Protein AF-A0A3X9FWQ2-F1 (afdb_monomer_lite)

Radius of gyration: 12.23 Å; chains: 1; bounding box: 28×26×31 Å

Foldseek 3Di:
DFDDPVQLPDLLSQLLVLLQLLLCQQPVVSDLCSLCVLLVHHSVVSVVLSRDAPDLSSLVSSCVSRVPSPDDSCCRRPVVVFDADPPGRHGPD

Sequence (93 aa):
MRFPDWALNDDRMRVKFLMMQAALEVDPNARMAELAKAAKISYPTLLWAVQNNVTSSVAEKVCKAVPHCGIRPHWLTNPSWIKTDSETGEILE

pLDDT: mean 93.2, std 5.0, range [61.53, 97.88]

Secondary structure (DSSP, 8-state):
-B--GGGTT-HHHHHHHHHHHHHHHH-TT--HHHHHHHTT--HHHHHHHHHSPPPHHHHHHHHHH-TTS---HHHHH-GGG--B-TTT-BB--

Structure (mmCIF, N/CA/C/O backbone):
data_AF-A0A3X9FWQ2-F1
#
_entry.id   AF-A0A3X9FWQ2-F1
#
loop_
_atom_site.group_PDB
_atom_site.id
_atom_site.type_symbol
_atom_site.label_atom_id
_atom_site.label_alt_id
_atom_site.label_comp_id
_atom_site.label_asym_id
_atom_site.label_entity_id
_atom_site.label_seq_id
_atom_site.pdbx_PDB_ins_code
_atom_site.Cartn_x
_atom_site.Cartn_y
_atom_site.Cartn_z
_atom_site.occupancy
_atom_site.B_iso_or_equiv
_atom_site.auth_seq_id
_atom_site.auth_comp_id
_atom_site.auth_asym_id
_atom_site.auth_atom_id
_atom_site.pdbx_PDB_model_num
ATOM 1 N N . MET A 1 1 ? -13.132 -1.121 3.168 1.00 87.12 1 MET A N 1
ATOM 2 C CA . MET A 1 1 ? -11.795 -1.696 3.473 1.00 87.12 1 MET A CA 1
ATOM 3 C C . MET A 1 1 ? -11.538 -1.480 4.958 1.00 87.12 1 MET A C 1
ATOM 5 O O . MET A 1 1 ? -11.967 -0.455 5.471 1.00 87.12 1 MET A O 1
ATOM 9 N N . ARG A 1 2 ? -10.893 -2.427 5.646 1.00 90.44 2 ARG A N 1
ATOM 10 C CA . ARG A 1 2 ? -10.643 -2.373 7.096 1.00 90.44 2 ARG A CA 1
ATOM 11 C C . ARG A 1 2 ? -9.149 -2.508 7.366 1.00 90.44 2 ARG A C 1
ATOM 13 O O . ARG A 1 2 ? -8.525 -3.419 6.821 1.00 90.44 2 ARG A O 1
ATOM 20 N N . PHE A 1 3 ? -8.596 -1.635 8.202 1.00 93.00 3 PHE A N 1
ATOM 21 C CA . PHE A 1 3 ? -7.237 -1.810 8.699 1.00 93.00 3 PHE A CA 1
ATOM 22 C C . PHE A 1 3 ? -7.202 -2.892 9.786 1.00 93.00 3 PHE A C 1
ATOM 24 O O . PHE A 1 3 ? -8.087 -2.935 10.642 1.00 93.00 3 PHE A O 1
ATOM 31 N N . PRO A 1 4 ? -6.187 -3.768 9.776 1.00 91.94 4 PRO A N 1
ATOM 32 C CA . PRO A 1 4 ? -5.930 -4.670 10.889 1.00 91.94 4 PRO A CA 1
ATOM 33 C C . PRO A 1 4 ? -5.379 -3.899 12.095 1.00 91.94 4 PRO A C 1
ATOM 35 O O . PRO A 1 4 ? -4.771 -2.841 11.932 1.00 91.94 4 PRO A O 1
ATOM 38 N N . ASP A 1 5 ? -5.508 -4.475 13.290 1.00 90.31 5 ASP A N 1
ATOM 39 C CA . ASP A 1 5 ? -5.160 -3.820 14.561 1.00 90.31 5 ASP A CA 1
ATOM 40 C C . ASP A 1 5 ? -3.727 -3.268 14.590 1.00 90.31 5 ASP A C 1
ATOM 42 O O . ASP A 1 5 ? -3.474 -2.172 15.087 1.00 90.31 5 ASP A O 1
ATOM 46 N N . TRP A 1 6 ? -2.783 -3.990 13.977 1.00 91.62 6 TRP A N 1
ATOM 47 C CA . TRP A 1 6 ? -1.377 -3.585 13.900 1.00 91.62 6 TRP A CA 1
ATOM 48 C C . TRP A 1 6 ? -1.126 -2.355 13.012 1.00 91.62 6 TRP A C 1
ATOM 50 O O . TRP A 1 6 ? -0.064 -1.747 13.112 1.00 91.62 6 TRP A O 1
ATOM 60 N N . ALA A 1 7 ? -2.070 -1.988 12.142 1.00 92.06 7 ALA A N 1
ATOM 61 C CA . ALA A 1 7 ? -1.965 -0.840 11.246 1.00 92.06 7 ALA A CA 1
ATOM 62 C C . ALA A 1 7 ? -2.746 0.387 11.727 1.00 92.06 7 ALA A C 1
ATOM 64 O O . ALA A 1 7 ? -2.529 1.476 11.205 1.00 92.06 7 ALA A O 1
ATOM 65 N N . LEU A 1 8 ? -3.640 0.250 12.711 1.00 88.12 8 LEU A N 1
ATOM 66 C CA . LEU A 1 8 ? -4.553 1.334 13.088 1.00 88.12 8 LEU A CA 1
ATOM 67 C C . LEU A 1 8 ? -3.833 2.582 13.598 1.00 88.12 8 LEU A C 1
ATOM 69 O O . LEU A 1 8 ? -4.238 3.690 13.258 1.00 88.12 8 LEU A O 1
ATOM 73 N N . ASN A 1 9 ? -2.748 2.411 14.351 1.00 86.69 9 ASN A N 1
ATOM 74 C CA . ASN A 1 9 ? -2.089 3.506 15.070 1.00 86.69 9 ASN A CA 1
ATOM 75 C C . ASN A 1 9 ? -0.730 3.917 14.481 1.00 86.69 9 ASN A C 1
ATOM 77 O O . ASN A 1 9 ? -0.029 4.725 15.085 1.00 86.69 9 ASN A O 1
ATOM 81 N N . ASP A 1 10 ? -0.337 3.366 13.328 1.00 91.00 10 ASP A N 1
ATOM 82 C CA . ASP A 1 10 ? 0.950 3.664 12.694 1.00 91.00 10 ASP A CA 1
ATOM 83 C C . ASP A 1 10 ? 0.768 3.920 11.193 1.00 91.00 10 ASP A C 1
ATOM 85 O O . ASP A 1 10 ? 0.450 3.021 10.414 1.00 91.00 10 ASP A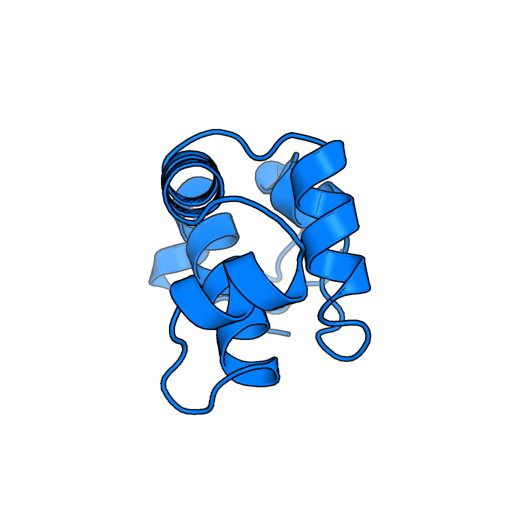 O 1
ATOM 89 N N . ASP A 1 11 ? 1.020 5.162 10.785 1.00 92.12 11 ASP A N 1
ATOM 90 C CA . ASP A 1 11 ? 0.965 5.636 9.402 1.00 92.12 11 ASP A CA 1
ATOM 91 C C . ASP A 1 11 ? 1.791 4.777 8.435 1.00 92.12 11 ASP A C 1
ATOM 93 O O . ASP A 1 11 ? 1.346 4.478 7.323 1.00 92.12 11 ASP A O 1
ATOM 97 N N . ARG A 1 12 ? 2.972 4.313 8.857 1.00 92.25 12 ARG A N 1
ATOM 98 C CA . ARG A 1 12 ? 3.816 3.437 8.031 1.00 92.25 12 ARG A CA 1
ATOM 99 C C . ARG A 1 12 ? 3.162 2.078 7.848 1.00 92.25 12 ARG A C 1
ATOM 101 O O . ARG A 1 12 ? 3.217 1.498 6.763 1.00 92.25 12 ARG A O 1
ATOM 108 N N . MET A 1 13 ? 2.514 1.574 8.893 1.00 94.25 13 MET A N 1
ATOM 109 C CA . MET A 1 13 ? 1.790 0.309 8.834 1.00 94.25 13 MET A CA 1
ATOM 110 C C . MET A 1 13 ? 0.520 0.416 7.986 1.00 94.25 13 MET A C 1
ATOM 112 O O . MET A 1 13 ? 0.232 -0.516 7.233 1.00 94.25 13 MET A O 1
ATOM 116 N N . ARG A 1 14 ? -0.178 1.561 8.005 1.00 94.12 14 ARG A N 1
ATOM 117 C CA . ARG A 1 14 ? -1.287 1.850 7.079 1.00 94.12 14 ARG A CA 1
ATOM 118 C C . ARG A 1 14 ? -0.819 1.789 5.629 1.00 94.12 14 ARG A C 1
ATOM 120 O O . ARG A 1 14 ? -1.394 1.048 4.835 1.00 94.12 14 ARG A O 1
ATOM 127 N N . VAL A 1 15 ? 0.264 2.493 5.289 1.00 95.50 15 VAL A N 1
ATOM 128 C CA . VAL A 1 15 ? 0.839 2.471 3.930 1.00 95.50 15 VAL A CA 1
ATOM 129 C C . VAL A 1 15 ? 1.245 1.057 3.532 1.00 95.50 15 VAL A C 1
ATOM 131 O O . VAL A 1 15 ? 0.906 0.608 2.438 1.00 95.50 15 VAL A O 1
ATOM 134 N N . LYS A 1 16 ? 1.925 0.325 4.420 1.00 95.19 16 LYS A N 1
ATOM 135 C CA . LYS A 1 16 ? 2.326 -1.061 4.166 1.00 95.19 16 LYS A CA 1
ATOM 136 C C . LYS A 1 16 ? 1.122 -1.956 3.884 1.00 95.19 16 LYS A C 1
ATOM 138 O O . LYS A 1 16 ? 1.153 -2.713 2.918 1.00 95.19 16 LYS A O 1
ATOM 143 N N . PHE A 1 17 ? 0.062 -1.850 4.682 1.00 95.19 17 PHE A N 1
ATOM 144 C CA . PHE A 1 17 ? -1.172 -2.599 4.466 1.00 95.19 17 PHE A CA 1
ATOM 145 C C . PHE A 1 17 ? -1.807 -2.270 3.112 1.00 95.19 17 PHE A C 1
ATOM 147 O O . PHE A 1 17 ? -2.092 -3.182 2.340 1.00 95.19 17 PHE A O 1
ATOM 154 N N . LEU A 1 18 ? -1.974 -0.984 2.790 1.00 95.62 18 LEU A N 1
ATOM 155 C CA . LEU A 1 18 ? -2.552 -0.550 1.515 1.00 95.62 18 LEU A CA 1
ATOM 156 C C . LEU A 1 18 ? -1.725 -1.059 0.326 1.00 95.62 18 LEU A C 1
ATOM 158 O O . LEU A 1 18 ? -2.271 -1.596 -0.631 1.00 95.62 18 LEU A O 1
ATOM 162 N N . MET A 1 19 ? -0.399 -0.969 0.406 1.00 96.25 19 MET A N 1
ATOM 163 C CA . MET A 1 19 ? 0.499 -1.479 -0.631 1.00 96.25 19 MET A CA 1
ATOM 164 C C . MET A 1 19 ? 0.422 -3.005 -0.781 1.00 96.25 19 MET A C 1
ATOM 166 O O . MET A 1 19 ? 0.500 -3.509 -1.898 1.00 96.25 19 MET A O 1
ATOM 170 N N . MET A 1 20 ? 0.215 -3.746 0.312 1.00 95.31 20 MET A N 1
ATOM 171 C CA . MET A 1 20 ? -0.032 -5.191 0.258 1.00 95.31 20 MET A CA 1
ATOM 172 C C . MET A 1 20 ? -1.380 -5.523 -0.391 1.00 95.31 20 MET A C 1
ATOM 174 O O . MET A 1 20 ? -1.438 -6.449 -1.194 1.00 95.31 20 MET A O 1
ATOM 178 N N . GLN A 1 21 ? -2.441 -4.764 -0.095 1.00 95.75 21 GLN A N 1
ATOM 179 C CA . GLN A 1 21 ? -3.744 -4.928 -0.756 1.00 95.75 21 GLN A CA 1
ATOM 180 C C . GLN A 1 21 ? -3.645 -4.640 -2.259 1.00 95.75 21 GLN A C 1
ATOM 182 O O . GLN A 1 21 ? -4.130 -5.427 -3.068 1.00 95.75 21 GLN A O 1
ATOM 187 N N . ALA A 1 22 ? -2.927 -3.581 -2.643 1.00 96.62 22 ALA A N 1
ATOM 188 C CA . ALA A 1 22 ? -2.624 -3.301 -4.044 1.00 96.62 22 ALA A CA 1
ATOM 189 C C . ALA A 1 22 ? -1.843 -4.456 -4.692 1.00 96.62 22 ALA A C 1
ATOM 191 O O . ALA A 1 22 ? -2.155 -4.883 -5.798 1.00 96.62 22 ALA A O 1
ATOM 192 N N . ALA A 1 23 ? -0.835 -5.003 -4.009 1.00 96.94 23 ALA A N 1
ATOM 193 C CA . ALA A 1 23 ? -0.057 -6.110 -4.551 1.00 96.94 23 ALA A CA 1
ATOM 194 C C . ALA A 1 23 ? -0.899 -7.380 -4.740 1.00 96.94 23 ALA A C 1
ATOM 196 O O . ALA A 1 23 ? -0.703 -8.070 -5.735 1.00 96.94 23 ALA A O 1
ATOM 197 N N . LEU A 1 24 ? -1.845 -7.658 -3.835 1.00 96.44 24 LEU A N 1
ATOM 198 C CA . LEU A 1 24 ? -2.769 -8.794 -3.935 1.00 96.44 24 LEU A CA 1
ATOM 199 C C . LEU A 1 24 ? -3.706 -8.714 -5.145 1.00 96.44 24 LEU A C 1
ATOM 201 O O . LEU A 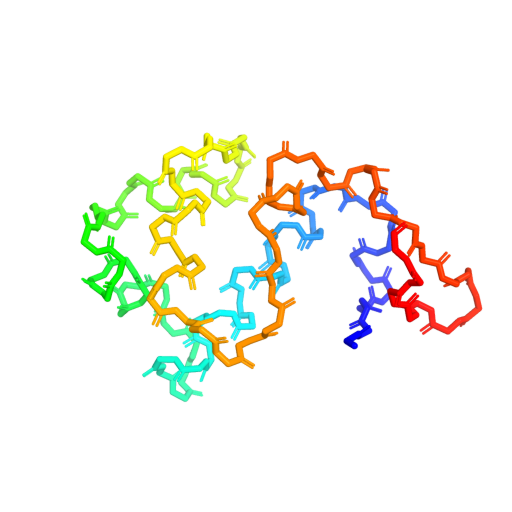1 24 ? -4.084 -9.752 -5.682 1.00 96.44 24 LEU A O 1
ATOM 205 N N . GLU A 1 25 ? -4.064 -7.508 -5.592 1.00 95.31 25 GLU A N 1
ATOM 206 C CA . GLU A 1 25 ? -4.867 -7.324 -6.808 1.00 95.31 25 GLU A CA 1
ATOM 207 C C . GLU A 1 25 ? -4.099 -7.709 -8.079 1.00 95.31 25 GLU A C 1
ATOM 209 O O . GLU A 1 25 ? -4.698 -8.160 -9.053 1.00 95.31 25 GLU A O 1
ATOM 214 N N . VAL A 1 26 ? -2.771 -7.558 -8.068 1.00 96.12 26 VAL A N 1
ATOM 215 C CA . VAL A 1 26 ? -1.909 -7.865 -9.220 1.00 96.12 26 VAL A CA 1
ATOM 216 C C . VAL A 1 26 ? -1.389 -9.302 -9.180 1.00 96.12 26 VAL A C 1
ATOM 218 O O . VAL A 1 26 ? -1.316 -9.962 -10.215 1.00 96.12 26 VAL A O 1
ATOM 221 N N . ASP A 1 27 ? -0.997 -9.786 -8.002 1.00 95.00 27 ASP A N 1
ATOM 222 C CA . ASP A 1 27 ? -0.398 -11.102 -7.799 1.00 95.00 27 ASP A CA 1
ATOM 223 C C . ASP A 1 27 ? -0.974 -11.764 -6.534 1.00 95.00 27 ASP A C 1
ATOM 225 O O . ASP A 1 27 ? -0.895 -11.187 -5.447 1.00 95.00 27 ASP A O 1
ATOM 229 N N . PRO A 1 28 ? -1.472 -13.012 -6.615 1.00 93.62 28 PRO A N 1
ATOM 230 C CA . PRO A 1 28 ? -2.092 -13.694 -5.476 1.00 93.62 28 PRO A CA 1
ATOM 231 C C . PRO A 1 28 ? -1.130 -13.958 -4.307 1.00 93.62 28 PRO A C 1
ATOM 233 O O . PRO A 1 28 ? -1.581 -14.261 -3.206 1.00 93.62 28 PRO A O 1
ATOM 236 N N . ASN A 1 29 ? 0.188 -13.843 -4.513 1.00 94.38 29 ASN A N 1
ATOM 237 C CA . ASN A 1 29 ? 1.188 -13.964 -3.450 1.00 94.38 29 ASN A CA 1
ATOM 238 C C . ASN A 1 29 ? 1.604 -12.602 -2.867 1.00 94.38 29 ASN A C 1
ATOM 240 O O . ASN A 1 29 ? 2.580 -12.541 -2.117 1.00 94.38 29 ASN A O 1
ATOM 244 N N . ALA A 1 30 ? 0.910 -11.515 -3.223 1.00 92.31 30 ALA A N 1
ATOM 245 C CA . ALA A 1 30 ? 1.212 -10.147 -2.806 1.00 92.31 30 ALA A CA 1
ATOM 246 C C . ALA A 1 30 ? 2.653 -9.706 -3.129 1.00 92.31 30 ALA A C 1
ATOM 248 O O . ALA A 1 30 ? 3.285 -8.972 -2.359 1.00 92.31 30 ALA A O 1
ATOM 249 N N . ARG A 1 31 ? 3.221 -10.160 -4.255 1.00 94.75 31 ARG A N 1
ATOM 250 C CA . ARG A 1 31 ? 4.597 -9.802 -4.623 1.00 94.75 31 ARG A CA 1
ATOM 251 C C . ARG A 1 31 ? 4.687 -8.335 -5.030 1.00 94.75 31 ARG A C 1
ATOM 253 O O . ARG A 1 31 ? 4.290 -7.937 -6.122 1.00 94.75 31 ARG A O 1
ATOM 260 N N . MET A 1 32 ? 5.358 -7.546 -4.196 1.00 95.81 32 MET A N 1
ATOM 261 C CA . MET A 1 32 ? 5.635 -6.126 -4.454 1.00 95.81 32 MET A CA 1
ATOM 262 C C . MET A 1 32 ? 6.399 -5.870 -5.764 1.00 95.81 32 MET A C 1
ATOM 264 O O . MET A 1 32 ? 6.261 -4.804 -6.358 1.00 95.81 32 MET A O 1
ATOM 268 N N . ALA A 1 33 ? 7.186 -6.838 -6.244 1.00 96.88 33 ALA A N 1
ATOM 269 C CA . ALA A 1 33 ? 7.857 -6.742 -7.540 1.00 96.88 33 ALA A CA 1
ATOM 270 C C . ALA A 1 33 ? 6.864 -6.677 -8.716 1.00 96.88 33 ALA A C 1
ATOM 272 O O . ALA A 1 33 ? 7.068 -5.889 -9.641 1.00 96.88 33 ALA A O 1
ATOM 273 N N . GLU A 1 34 ? 5.768 -7.440 -8.657 1.00 97.62 34 GLU A N 1
ATOM 274 C CA . GLU A 1 34 ? 4.730 -7.419 -9.693 1.00 97.62 34 GLU A CA 1
ATOM 275 C C . GLU A 1 34 ? 3.922 -6.121 -9.633 1.00 97.62 34 GLU A C 1
ATOM 277 O O . GLU A 1 34 ? 3.673 -5.508 -10.671 1.00 97.62 34 GLU A O 1
ATOM 282 N N . LEU A 1 35 ? 3.626 -5.616 -8.428 1.00 97.56 35 LEU A N 1
ATOM 283 C CA . LEU A 1 35 ? 3.020 -4.291 -8.268 1.00 97.56 35 LEU A CA 1
ATOM 284 C C . LEU A 1 35 ? 3.912 -3.183 -8.851 1.00 97.56 35 LEU A C 1
ATOM 286 O O . LEU A 1 35 ? 3.426 -2.312 -9.571 1.00 97.56 35 LEU A O 1
ATOM 290 N N . ALA A 1 36 ? 5.223 -3.220 -8.587 1.00 97.56 36 ALA A N 1
ATOM 291 C CA . ALA A 1 36 ? 6.170 -2.243 -9.129 1.00 97.56 36 ALA A CA 1
ATOM 292 C C . ALA A 1 36 ? 6.172 -2.258 -10.664 1.00 97.56 36 ALA A C 1
ATOM 294 O O . ALA A 1 36 ? 6.107 -1.205 -11.306 1.00 97.56 36 ALA A O 1
ATOM 295 N N . LYS A 1 37 ? 6.176 -3.459 -11.251 1.00 97.81 37 LYS A N 1
ATOM 296 C CA . LYS A 1 37 ? 6.098 -3.667 -12.698 1.00 97.81 37 LYS A CA 1
ATOM 297 C C . LYS A 1 37 ? 4.788 -3.128 -13.279 1.00 97.81 37 LYS A C 1
ATOM 299 O O . LYS A 1 37 ? 4.837 -2.381 -14.256 1.00 97.81 37 LYS A O 1
ATOM 304 N N . ALA A 1 38 ? 3.646 -3.437 -12.663 1.00 97.12 38 ALA A N 1
ATOM 305 C CA . ALA A 1 38 ? 2.334 -2.943 -13.084 1.00 97.12 38 ALA A CA 1
ATOM 306 C C . ALA A 1 38 ? 2.243 -1.407 -13.009 1.00 97.12 38 ALA A C 1
ATOM 308 O O . ALA A 1 38 ? 1.785 -0.758 -13.950 1.00 97.12 38 ALA A O 1
ATOM 309 N N . ALA A 1 39 ? 2.784 -0.811 -11.944 1.00 97.25 39 ALA A N 1
ATOM 310 C CA . ALA A 1 39 ? 2.850 0.637 -11.746 1.00 97.25 39 ALA A CA 1
ATOM 311 C C . ALA A 1 39 ? 3.913 1.343 -12.612 1.00 97.25 39 ALA A C 1
ATOM 313 O O . ALA A 1 39 ? 3.989 2.576 -12.611 1.00 97.25 39 ALA A O 1
ATOM 314 N N . LYS A 1 40 ? 4.740 0.598 -13.363 1.00 97.50 40 LYS A N 1
ATOM 315 C CA . LYS A 1 40 ? 5.879 1.125 -14.139 1.00 97.50 40 LYS A CA 1
ATOM 316 C C . LYS A 1 40 ? 6.837 1.948 -13.260 1.00 97.50 40 LYS A C 1
ATOM 318 O O . LYS A 1 40 ? 7.225 3.072 -13.598 1.00 97.50 40 LYS A O 1
ATOM 323 N N . ILE A 1 41 ? 7.190 1.390 -12.104 1.00 96.81 41 ILE A N 1
ATOM 324 C CA . ILE A 1 41 ? 8.146 1.940 -11.137 1.00 96.81 41 ILE A CA 1
ATOM 325 C C . ILE A 1 41 ? 9.229 0.888 -10.881 1.00 96.81 41 ILE A C 1
ATOM 327 O O . ILE A 1 41 ? 8.972 -0.312 -10.954 1.00 96.81 41 ILE A O 1
ATOM 331 N N . SER A 1 42 ? 10.455 1.316 -10.575 1.00 97.44 42 SER A N 1
ATOM 332 C CA . SER A 1 42 ? 11.489 0.371 -10.150 1.00 97.44 42 SER A CA 1
ATOM 333 C C . SER A 1 42 ? 11.110 -0.280 -8.812 1.00 97.44 42 SER A C 1
ATOM 335 O O . SER A 1 42 ? 10.575 0.382 -7.918 1.00 97.44 42 SER A O 1
ATOM 337 N N . TYR A 1 43 ? 11.415 -1.568 -8.649 1.00 96.56 43 TYR A N 1
ATOM 338 C CA . TYR A 1 43 ? 11.170 -2.268 -7.387 1.00 96.56 43 TYR A CA 1
ATOM 339 C C . TYR A 1 43 ? 11.855 -1.593 -6.180 1.00 96.56 43 TYR A C 1
ATOM 341 O O . TYR A 1 43 ? 11.169 -1.379 -5.180 1.00 96.56 43 TYR A O 1
ATOM 349 N N . PRO A 1 44 ? 13.132 -1.154 -6.255 1.00 97.19 44 PRO A N 1
ATOM 350 C CA . PRO A 1 44 ? 13.760 -0.406 -5.165 1.00 97.19 44 PRO A CA 1
ATOM 351 C C . PRO A 1 44 ? 13.016 0.880 -4.794 1.00 97.19 44 PRO A C 1
ATOM 353 O O . PRO A 1 44 ? 12.873 1.182 -3.613 1.00 97.19 44 PRO A O 1
ATOM 356 N N . THR A 1 45 ? 12.499 1.623 -5.778 1.00 95.69 45 THR A N 1
ATOM 357 C CA . THR A 1 45 ? 11.711 2.838 -5.517 1.00 95.69 45 THR A CA 1
ATOM 358 C C . THR A 1 45 ? 10.404 2.514 -4.797 1.00 95.69 45 THR A C 1
ATOM 360 O O . THR A 1 45 ? 10.051 3.214 -3.851 1.00 95.69 45 THR A O 1
ATOM 363 N N . LEU A 1 46 ? 9.694 1.458 -5.209 1.00 96.06 46 LEU A N 1
ATOM 364 C CA . LEU A 1 46 ? 8.462 1.044 -4.534 1.00 96.06 46 LEU A CA 1
ATOM 365 C C . LEU A 1 46 ? 8.750 0.569 -3.102 1.00 96.06 46 LEU A C 1
ATOM 367 O O . LEU A 1 46 ? 8.061 0.980 -2.173 1.00 96.06 46 LEU A O 1
ATOM 371 N N . LEU A 1 47 ? 9.793 -0.246 -2.912 1.00 95.38 47 LEU A N 1
ATOM 372 C CA . LEU A 1 47 ? 10.199 -0.737 -1.594 1.00 95.38 47 LEU A CA 1
ATOM 373 C C . LEU A 1 47 ? 10.591 0.414 -0.660 1.00 95.38 47 LEU A C 1
ATOM 375 O O . LEU A 1 47 ? 10.172 0.437 0.495 1.00 95.38 47 LEU A O 1
ATOM 379 N N . TRP A 1 48 ? 11.342 1.392 -1.171 1.00 95.06 48 TRP A N 1
ATOM 380 C CA . TRP A 1 48 ? 11.687 2.594 -0.420 1.00 95.06 48 TRP A CA 1
ATOM 381 C C . TRP A 1 48 ? 10.438 3.385 -0.021 1.00 95.06 48 TRP A C 1
ATOM 383 O O . TRP A 1 48 ? 10.320 3.778 1.137 1.00 95.06 48 TRP A O 1
ATOM 393 N N . ALA A 1 49 ? 9.484 3.568 -0.941 1.00 94.12 49 ALA A N 1
ATOM 394 C CA . ALA A 1 49 ? 8.250 4.308 -0.680 1.00 94.12 49 ALA A CA 1
ATOM 395 C C . ALA A 1 49 ? 7.387 3.648 0.409 1.00 94.12 49 ALA A C 1
ATOM 397 O O . ALA A 1 49 ? 6.827 4.346 1.244 1.00 94.12 49 ALA A O 1
ATOM 398 N N . VAL A 1 50 ? 7.329 2.313 0.442 1.00 92.75 50 VAL A N 1
ATOM 399 C CA . VAL A 1 50 ? 6.597 1.543 1.469 1.00 92.75 50 VAL A CA 1
ATOM 400 C C . VAL A 1 50 ? 7.193 1.733 2.866 1.00 92.75 50 VAL A C 1
ATOM 402 O O . VAL A 1 50 ? 6.473 1.676 3.858 1.00 92.75 50 VAL A O 1
ATOM 405 N N . G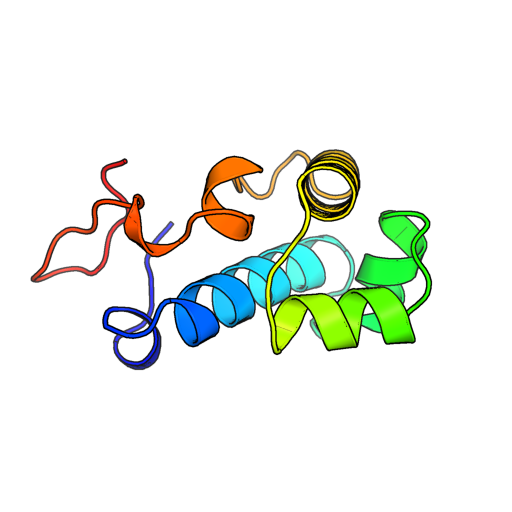LN A 1 51 ? 8.509 1.921 2.956 1.00 90.44 51 GLN A N 1
ATOM 406 C CA . GLN A 1 51 ? 9.225 2.071 4.227 1.00 90.44 51 GLN A CA 1
ATOM 407 C C . GLN A 1 51 ? 9.326 3.528 4.702 1.00 90.44 51 GLN A C 1
ATOM 409 O O . GLN A 1 51 ? 9.650 3.771 5.864 1.00 90.44 51 GLN A O 1
ATOM 414 N N . ASN A 1 52 ? 9.090 4.485 3.803 1.00 92.06 52 ASN A N 1
ATOM 415 C CA . ASN A 1 52 ? 9.287 5.914 4.029 1.00 92.06 52 ASN A CA 1
ATOM 416 C C . ASN A 1 52 ? 8.018 6.679 3.622 1.00 92.06 52 ASN A C 1
ATOM 418 O O . ASN A 1 52 ? 6.915 6.292 3.996 1.00 92.06 52 ASN A O 1
ATOM 422 N N . ASN A 1 53 ? 8.176 7.767 2.866 1.00 90.88 53 ASN A N 1
ATOM 423 C CA . ASN A 1 53 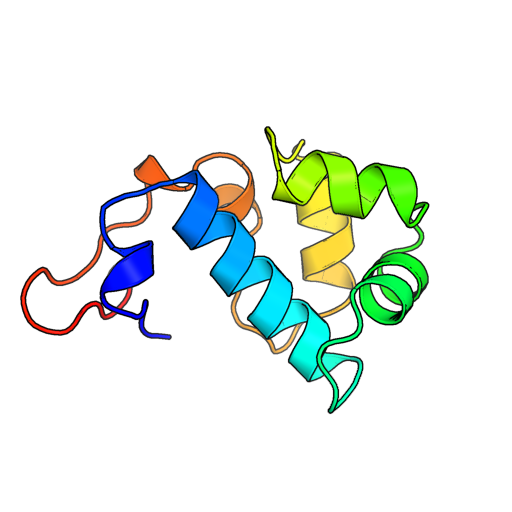? 7.069 8.571 2.370 1.00 90.88 53 ASN A CA 1
ATOM 424 C C . ASN A 1 53 ? 6.783 8.230 0.909 1.00 90.88 53 ASN A C 1
ATOM 426 O O . ASN A 1 53 ? 7.684 8.216 0.064 1.00 90.88 53 ASN A O 1
ATOM 430 N N . VAL A 1 54 ? 5.508 8.025 0.593 1.00 94.25 54 VAL A N 1
ATOM 431 C CA . VAL A 1 54 ? 5.058 7.859 -0.787 1.00 94.25 54 VAL A CA 1
ATOM 432 C C . VAL A 1 54 ? 4.877 9.242 -1.405 1.00 94.25 54 VAL A C 1
ATOM 434 O O . VAL A 1 54 ? 4.155 10.083 -0.876 1.00 94.25 54 VAL A O 1
ATOM 437 N N . THR A 1 55 ? 5.527 9.499 -2.539 1.00 95.75 55 THR A N 1
ATOM 438 C CA . THR A 1 55 ? 5.298 10.737 -3.297 1.00 95.75 55 THR A CA 1
ATOM 439 C C . THR A 1 55 ? 4.002 10.637 -4.098 1.00 95.75 55 THR A C 1
ATOM 441 O O . THR A 1 55 ? 3.595 9.541 -4.490 1.00 95.75 55 THR A O 1
ATOM 444 N N . SER A 1 56 ? 3.375 11.771 -4.424 1.00 95.75 56 SER A N 1
ATOM 445 C CA . SER A 1 56 ? 2.133 11.788 -5.216 1.00 95.75 56 SER A CA 1
ATOM 446 C C . SER A 1 56 ? 2.269 11.041 -6.545 1.00 95.75 56 SER A C 1
ATOM 448 O O . SER A 1 56 ? 1.379 10.287 -6.921 1.00 95.75 56 SER A O 1
ATOM 450 N N . SER A 1 57 ? 3.423 11.155 -7.216 1.00 96.44 57 SER A N 1
ATOM 451 C CA . SER A 1 57 ? 3.681 10.436 -8.470 1.00 96.44 57 SER A CA 1
ATOM 452 C C . SER A 1 57 ? 3.682 8.914 -8.291 1.00 96.44 57 SER A C 1
ATOM 454 O O . SER A 1 57 ? 3.138 8.197 -9.130 1.00 96.44 57 SER A O 1
ATOM 456 N N . VAL A 1 58 ? 4.269 8.407 -7.200 1.00 96.75 58 VAL A N 1
ATOM 457 C CA . VAL A 1 58 ? 4.254 6.970 -6.890 1.00 96.75 58 VAL A CA 1
ATOM 458 C C . VAL A 1 58 ? 2.835 6.526 -6.545 1.00 96.75 58 VAL A C 1
ATOM 460 O O . VAL A 1 58 ? 2.368 5.535 -7.099 1.00 96.75 58 VAL A O 1
ATOM 463 N N . ALA A 1 59 ? 2.132 7.283 -5.699 1.00 97.12 59 ALA A N 1
ATOM 464 C CA . ALA A 1 59 ? 0.766 6.972 -5.290 1.00 97.12 59 ALA A CA 1
ATOM 465 C C . ALA A 1 59 ? -0.198 6.907 -6.488 1.00 97.12 59 ALA A C 1
ATOM 467 O O . ALA A 1 59 ? -0.938 5.940 -6.635 1.00 97.12 59 ALA A O 1
ATOM 468 N N . GLU A 1 60 ? -0.143 7.884 -7.397 1.00 97.44 60 GLU A N 1
ATOM 469 C CA . GLU A 1 60 ? -0.958 7.888 -8.615 1.00 97.44 60 GLU A CA 1
ATOM 470 C C . GLU A 1 60 ? -0.661 6.701 -9.529 1.00 97.44 60 GLU A C 1
ATOM 472 O O . GLU A 1 60 ? -1.582 6.104 -10.083 1.00 97.44 60 GLU A O 1
ATOM 477 N N . LYS A 1 61 ? 0.618 6.361 -9.716 1.00 97.88 61 LYS A N 1
ATOM 478 C CA . LYS A 1 61 ? 1.021 5.222 -10.548 1.00 97.88 61 LYS A CA 1
ATOM 479 C C . LYS A 1 61 ? 0.543 3.895 -9.966 1.00 97.88 61 LYS A C 1
ATOM 481 O O . LYS A 1 61 ? 0.076 3.052 -10.725 1.00 97.88 61 LYS A O 1
ATOM 486 N N . VAL A 1 62 ? 0.628 3.734 -8.645 1.00 97.38 62 VAL A N 1
ATOM 487 C CA . VAL A 1 62 ? 0.096 2.560 -7.942 1.00 97.38 62 VAL A CA 1
ATOM 488 C C . VAL A 1 62 ? -1.420 2.489 -8.121 1.00 97.38 62 VAL A C 1
ATOM 490 O O . VAL A 1 62 ? -1.905 1.507 -8.665 1.00 97.38 62 VAL A O 1
ATOM 493 N N . CYS A 1 63 ? -2.169 3.544 -7.789 1.00 96.94 63 CYS A N 1
ATOM 494 C CA . CYS A 1 63 ? -3.630 3.546 -7.931 1.00 96.94 63 CYS A CA 1
ATOM 495 C C . CYS A 1 63 ? -4.102 3.332 -9.382 1.00 96.94 63 CYS A C 1
ATOM 497 O O . CYS A 1 63 ? -5.110 2.673 -9.605 1.00 96.94 63 CYS A O 1
ATOM 499 N N . LYS A 1 64 ? -3.371 3.842 -10.386 1.00 97.12 64 LYS A N 1
ATOM 500 C CA . LYS A 1 64 ? -3.662 3.577 -11.809 1.00 97.12 64 LYS A CA 1
ATOM 501 C C . LYS A 1 64 ? -3.417 2.118 -12.208 1.00 97.12 64 LYS A C 1
ATOM 503 O O . LYS A 1 64 ? -4.047 1.653 -13.151 1.00 97.12 64 LYS A O 1
ATOM 508 N N .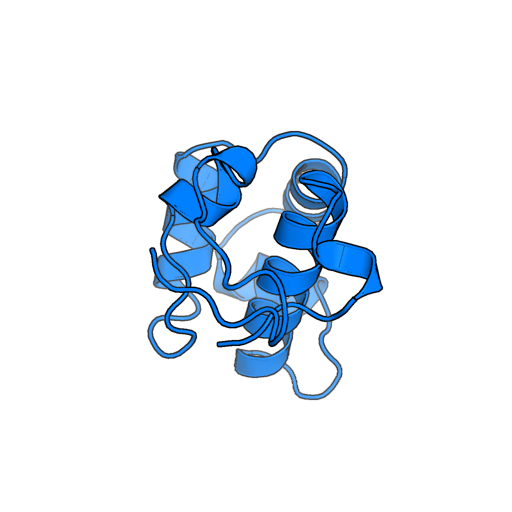 ALA A 1 65 ? -2.499 1.424 -11.536 1.00 96.56 65 ALA A N 1
ATOM 509 C CA . ALA A 1 65 ? -2.211 0.014 -11.785 1.00 96.56 65 ALA A CA 1
ATOM 510 C C . ALA A 1 65 ? -3.223 -0.932 -11.124 1.00 96.56 65 ALA A C 1
ATOM 512 O O . ALA A 1 65 ? -3.385 -2.051 -11.601 1.00 96.56 65 ALA A O 1
ATOM 513 N N . VAL A 1 66 ? -3.897 -0.479 -10.062 1.00 96.25 66 VAL A N 1
ATOM 514 C CA . VAL A 1 66 ? -4.880 -1.256 -9.286 1.00 96.25 66 VAL A CA 1
ATOM 515 C C . VAL A 1 66 ? -6.206 -0.493 -9.130 1.00 96.25 66 VAL A C 1
ATOM 517 O O . VAL A 1 66 ? -6.566 -0.058 -8.031 1.00 96.25 66 VAL A O 1
ATOM 520 N N . PRO A 1 67 ? -6.936 -0.248 -10.236 1.00 93.81 67 PRO A N 1
ATOM 521 C CA . PRO A 1 67 ? -8.123 0.604 -10.223 1.00 93.81 67 PRO A CA 1
ATOM 522 C C . PRO A 1 67 ? -9.287 0.028 -9.404 1.00 93.81 67 PRO A C 1
ATOM 524 O O . PRO A 1 67 ? -10.200 0.779 -9.055 1.00 93.81 67 PRO A O 1
ATOM 527 N N . HIS A 1 68 ? -9.281 -1.271 -9.087 1.00 92.69 68 HIS A N 1
ATOM 528 C CA . HIS A 1 68 ? -10.367 -1.927 -8.359 1.00 92.69 68 HIS A CA 1
ATOM 529 C C . HIS A 1 68 ? -10.101 -2.055 -6.851 1.00 92.69 68 HIS A C 1
ATOM 531 O O . HIS A 1 68 ? -11.017 -2.398 -6.105 1.00 92.69 68 HIS A O 1
ATOM 537 N N . CYS A 1 69 ? -8.908 -1.678 -6.378 1.00 90.19 69 CYS A N 1
ATOM 538 C CA . CYS A 1 69 ? -8.510 -1.812 -4.972 1.00 90.19 69 CYS A CA 1
ATOM 539 C C . CYS A 1 69 ? -9.269 -0.863 -4.037 1.00 90.19 69 CYS A C 1
ATOM 541 O O . CYS A 1 69 ? -9.267 -1.025 -2.817 1.00 90.19 69 CYS A O 1
ATOM 543 N N . GLY A 1 70 ? -9.852 0.203 -4.597 1.00 90.19 70 GLY A N 1
ATOM 544 C CA . GLY A 1 70 ? -10.478 1.283 -3.832 1.00 90.19 70 GLY A CA 1
ATOM 545 C C . GLY A 1 70 ? -9.485 2.160 -3.056 1.00 90.19 70 GLY A C 1
ATOM 546 O O . GLY A 1 70 ? -9.910 3.025 -2.294 1.00 90.19 70 GLY A O 1
ATOM 547 N N . ILE A 1 71 ? -8.174 1.968 -3.247 1.00 94.00 71 ILE A N 1
ATOM 548 C CA . ILE A 1 71 ? -7.123 2.775 -2.616 1.00 94.00 71 ILE A CA 1
ATOM 549 C C . ILE A 1 71 ? -7.049 4.139 -3.294 1.00 94.00 71 ILE A C 1
ATOM 551 O O . ILE A 1 71 ? -6.897 4.238 -4.514 1.00 94.00 71 ILE A O 1
ATOM 555 N N . ARG A 1 72 ? -7.086 5.204 -2.491 1.00 93.75 72 ARG A N 1
ATOM 556 C CA . ARG A 1 72 ? -6.948 6.581 -2.975 1.00 93.75 72 ARG A CA 1
ATOM 557 C C . ARG A 1 72 ? -5.494 7.060 -2.868 1.00 93.75 72 ARG A C 1
ATOM 559 O O . ARG A 1 72 ? -4.848 6.778 -1.860 1.00 93.75 72 ARG A O 1
ATOM 566 N N . PRO A 1 73 ? -4.975 7.859 -3.823 1.00 95.00 73 PRO A N 1
ATOM 567 C CA . PRO A 1 73 ? -3.586 8.322 -3.769 1.00 95.00 73 PRO A CA 1
ATOM 568 C C . PRO A 1 73 ? -3.228 9.074 -2.481 1.00 95.00 73 PRO A C 1
ATOM 570 O O . PRO A 1 73 ? -2.139 8.890 -1.943 1.00 95.00 73 PRO A O 1
ATOM 573 N N . HIS A 1 74 ? -4.152 9.882 -1.948 1.00 94.56 74 HIS A N 1
ATOM 574 C CA . HIS A 1 74 ? -3.901 10.657 -0.730 1.00 94.56 74 HIS A CA 1
ATOM 575 C C . HIS A 1 74 ? -3.789 9.794 0.534 1.00 94.56 74 HIS A C 1
ATOM 577 O O . HIS A 1 74 ? -3.148 10.219 1.486 1.00 94.56 74 HIS A O 1
ATOM 583 N N . TRP A 1 75 ? -4.329 8.572 0.533 1.00 94.44 75 TRP A N 1
ATOM 584 C CA . TRP A 1 75 ? -4.141 7.616 1.630 1.00 94.44 75 TRP A CA 1
ATOM 585 C C . TRP A 1 75 ? -2.701 7.108 1.713 1.00 94.44 75 TRP A C 1
ATOM 587 O O . TRP A 1 75 ? -2.220 6.780 2.791 1.00 94.44 75 TRP A O 1
ATOM 597 N N . LEU A 1 76 ? -2.000 7.055 0.577 1.00 95.31 76 LEU A N 1
ATOM 598 C CA . LEU A 1 76 ? -0.596 6.652 0.524 1.00 95.31 76 LEU A CA 1
ATOM 599 C C . LEU A 1 76 ? 0.340 7.815 0.867 1.00 95.31 76 LEU A C 1
ATOM 601 O O . LEU A 1 76 ? 1.376 7.599 1.488 1.00 95.31 76 LEU A O 1
ATOM 605 N N . THR A 1 77 ? -0.008 9.040 0.460 1.00 96.25 77 THR A N 1
ATOM 606 C CA . THR A 1 77 ? 0.824 10.227 0.717 1.00 96.25 77 THR A CA 1
ATOM 607 C C . THR A 1 77 ? 0.612 10.815 2.113 1.00 96.25 77 THR A C 1
ATOM 609 O O . THR A 1 77 ? 1.566 11.322 2.694 1.00 96.25 77 THR A O 1
ATOM 612 N N . ASN A 1 78 ? -0.609 10.742 2.656 1.00 93.94 78 ASN A N 1
ATOM 613 C CA . ASN A 1 78 ? -0.997 11.288 3.961 1.00 93.94 78 ASN A CA 1
ATOM 614 C C . ASN A 1 78 ? -1.862 10.272 4.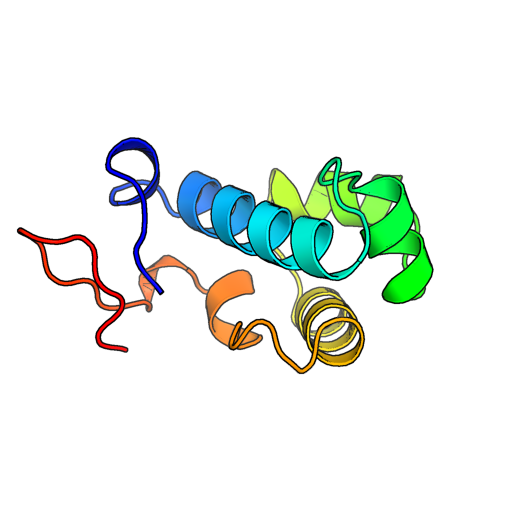744 1.00 93.94 78 ASN A C 1
ATOM 616 O O . ASN A 1 78 ? -3.054 10.501 4.957 1.00 93.94 78 ASN A O 1
ATOM 620 N N . PRO A 1 79 ? -1.292 9.129 5.170 1.00 91.94 79 PRO A N 1
ATOM 621 C CA . PRO A 1 79 ? -2.027 8.067 5.872 1.00 91.94 79 PRO A CA 1
ATOM 622 C C . PRO A 1 79 ? -2.687 8.502 7.193 1.00 91.94 79 PRO A C 1
ATOM 624 O O . PRO A 1 79 ? -3.707 7.924 7.575 1.00 91.94 79 PRO A O 1
ATOM 627 N N . SER A 1 80 ? -2.171 9.537 7.861 1.00 90.12 80 SER A N 1
ATOM 628 C CA . SER A 1 80 ? -2.770 10.121 9.074 1.00 90.12 80 SER A CA 1
ATOM 629 C C . SER A 1 80 ? -4.103 10.821 8.826 1.00 90.12 80 SER A C 1
ATOM 631 O O . SER A 1 80 ? -4.870 11.021 9.765 1.00 90.12 80 SER A O 1
ATOM 633 N N . TRP A 1 81 ? -4.406 11.195 7.581 1.00 90.56 81 TRP A N 1
ATOM 634 C CA . TRP A 1 81 ? -5.686 11.821 7.244 1.00 90.56 81 TRP A CA 1
ATOM 635 C C . TRP A 1 81 ? -6.819 10.810 7.118 1.00 90.56 81 TRP A C 1
ATOM 637 O O . TRP A 1 81 ? -7.975 11.219 7.102 1.00 90.56 81 TRP A O 1
ATOM 647 N N . ILE A 1 82 ? -6.493 9.515 7.051 1.00 91.56 82 ILE A N 1
ATOM 648 C CA . ILE A 1 82 ? -7.494 8.462 6.943 1.00 91.56 82 ILE A CA 1
ATOM 649 C C . ILE A 1 82 ? -8.236 8.357 8.272 1.00 91.56 82 ILE A C 1
ATOM 651 O O . ILE A 1 82 ? -7.640 7.966 9.287 1.00 91.56 82 ILE A O 1
ATOM 655 N N . LYS A 1 83 ? -9.533 8.673 8.271 1.00 90.25 83 LYS A N 1
ATOM 656 C CA . LYS A 1 83 ? -10.381 8.443 9.441 1.00 90.25 83 LYS A CA 1
ATOM 657 C C . LYS A 1 83 ? -10.797 6.989 9.473 1.00 90.25 83 LYS A C 1
ATOM 659 O O . LYS A 1 83 ? -11.309 6.442 8.496 1.00 90.25 83 LYS A O 1
ATOM 664 N N . THR A 1 84 ? -10.593 6.376 10.626 1.00 90.12 84 THR A N 1
ATOM 665 C CA . THR A 1 84 ? -10.963 4.991 10.882 1.00 90.12 84 THR A CA 1
ATOM 666 C C . THR A 1 84 ? -11.924 4.945 12.049 1.00 90.12 84 THR A C 1
ATOM 668 O O . THR A 1 84 ? -11.755 5.683 13.020 1.00 90.12 84 THR A O 1
ATOM 671 N N . ASP A 1 85 ? -12.900 4.055 11.971 1.00 89.25 85 ASP A N 1
ATOM 672 C CA . ASP A 1 85 ? -13.677 3.663 13.134 1.00 89.25 85 ASP A CA 1
ATOM 673 C C . ASP A 1 85 ? -12.737 3.009 14.159 1.00 89.25 85 ASP A C 1
ATOM 675 O O . ASP A 1 85 ? -11.957 2.116 13.821 1.00 89.25 85 ASP A O 1
ATOM 679 N N . SER A 1 86 ? -12.752 3.490 15.401 1.00 80.12 86 SER A N 1
ATOM 680 C CA . SER A 1 86 ? -11.807 3.045 16.429 1.00 80.12 86 SER A CA 1
ATOM 681 C C . SER A 1 86 ? -12.088 1.640 16.961 1.00 80.12 86 SER A C 1
ATOM 683 O O . SER A 1 86 ? -11.186 1.028 17.525 1.00 80.12 86 SER A O 1
ATOM 685 N N . GLU A 1 87 ? -13.312 1.130 16.809 1.00 81.69 87 GLU A N 1
ATOM 686 C CA . GLU A 1 87 ? -13.716 -0.189 17.311 1.00 81.69 87 GLU A CA 1
ATOM 687 C C . GLU A 1 87 ? -13.555 -1.270 16.240 1.00 81.69 87 GLU A C 1
ATOM 689 O O . GLU A 1 87 ? -13.127 -2.392 16.513 1.00 81.69 87 GLU A O 1
ATOM 694 N N . THR A 1 88 ? -13.878 -0.929 14.996 1.00 84.50 88 THR A N 1
ATOM 695 C CA . THR A 1 88 ? -13.887 -1.864 13.872 1.00 84.50 88 THR A CA 1
ATOM 696 C C . THR A 1 88 ? -12.683 -1.702 12.958 1.00 84.50 88 THR A C 1
ATOM 698 O O . THR A 1 88 ? -12.384 -2.620 12.207 1.00 84.50 88 THR A O 1
ATOM 701 N N . GLY A 1 89 ? -11.974 -0.574 12.974 1.00 82.50 89 GLY A N 1
ATOM 702 C CA . GLY A 1 89 ? -10.886 -0.297 12.034 1.00 82.50 89 GLY A CA 1
ATOM 703 C C . GLY A 1 89 ? -11.344 -0.076 10.590 1.00 82.50 89 GLY A C 1
ATOM 704 O O . GLY A 1 89 ? -10.521 -0.090 9.667 1.00 82.50 89 GLY A O 1
ATOM 705 N N . GLU A 1 90 ? -12.649 0.079 10.366 1.00 89.31 90 GLU A N 1
ATOM 706 C CA . GLU A 1 90 ? -13.210 0.391 9.059 1.00 89.31 90 GLU A CA 1
ATOM 707 C C . GLU A 1 90 ? -12.804 1.803 8.626 1.00 89.31 90 GLU A C 1
ATOM 709 O O . GLU A 1 90 ? -12.816 2.740 9.423 1.00 89.31 90 GLU A O 1
ATOM 714 N N . ILE A 1 91 ? -12.396 1.954 7.363 1.00 88.12 91 ILE A N 1
ATOM 715 C CA . ILE A 1 91 ? -12.073 3.268 6.799 1.00 88.12 91 ILE A CA 1
ATOM 716 C C . ILE A 1 91 ? -13.381 4.030 6.576 1.00 88.12 91 ILE A C 1
ATOM 718 O O . ILE A 1 91 ? -14.213 3.596 5.780 1.00 88.12 91 ILE A O 1
ATOM 722 N N . LEU A 1 92 ? -13.527 5.161 7.264 1.00 85.56 92 LEU A N 1
ATOM 723 C CA . LEU A 1 92 ? -14.703 6.029 7.213 1.00 85.56 92 LEU A CA 1
ATOM 724 C C . LEU A 1 92 ? -14.523 7.167 6.203 1.00 85.56 92 LEU A C 1
ATOM 726 O O . LEU A 1 92 ? -15.467 7.447 5.473 1.00 85.56 92 LEU A O 1
ATOM 730 N N . GLU A 1 93 ? -13.326 7.778 6.189 1.00 61.53 93 GLU A N 1
ATOM 731 C CA . GLU A 1 93 ? -12.706 8.636 5.150 1.00 61.53 93 GLU A CA 1
ATOM 732 C C . GLU A 1 93 ? -11.508 9.393 5.729 1.00 61.53 93 GLU A C 1
ATOM 734 O O . GLU A 1 93 ? -11.707 10.333 6.531 1.00 61.53 93 GLU A O 1
#

Organism: Salmonella enterica I (NCBI:txid59201)